Protein AF-A0A0M4ENM9-F1 (afdb_monomer_lite)

Radius of gyration: 14.98 Å; chains: 1; bounding box: 36×32×43 Å

pLDDT: mean 89.93, std 9.06, range [41.0, 96.81]

InterPro domains:
  IPR031992 Domain of unknown function DUF4788 [PF16032] (6-134)

Secondary structure (DSSP, 8-state):
-EEEEEEEEEEETT-TT--GGGEEEEEEETTEEEEEEGGGBS-SS--SS-EEE----HHHHHHHHHHH-EEEEEEETTEEEEEEEE---HHHHTT-STTPPPEEEEEEEEEE-TTS-EEEEEEEEEEEEPPPP-

Foldseek 3Di:
DKKFKAWLAKWFPPCPDAPQQQKWKWKQQPNDTAIYGSVRHNDDDTDPDRTDDDDDALVSSLVCCQVFNIKMWMGGNNHTPFIDGDRDDCVQSVQSHPPGDKDWDKDKDFGAHPVRHGGIMIIMIMIDDDDDDD

Structure (mmCIF, N/CA/C/O backbone):
data_AF-A0A0M4ENM9-F1
#
_entry.id   AF-A0A0M4ENM9-F1
#
loop_
_atom_site.group_PDB
_atom_site.id
_atom_site.type_symbol
_atom_site.label_atom_id
_atom_site.label_alt_id
_atom_site.label_comp_id
_atom_site.label_asym_id
_atom_site.label_entity_id
_atom_site.label_seq_id
_atom_site.pdbx_PDB_ins_code
_atom_site.Cartn_x
_atom_site.Cartn_y
_atom_site.Cartn_z
_atom_site.occupancy
_atom_site.B_iso_or_equiv
_atom_site.auth_seq_id
_atom_site.auth_comp_id
_atom_site.auth_asym_id
_atom_site.auth_atom_id
_atom_site.pdbx_PDB_model_num
ATOM 1 N N . PHE A 1 1 ? 4.941 -5.167 -14.466 1.00 92.94 1 PHE A N 1
ATOM 2 C CA . PHE A 1 1 ? 5.131 -5.228 -13.003 1.00 92.94 1 PHE A CA 1
ATOM 3 C C . PHE A 1 1 ? 4.007 -6.028 -12.372 1.00 92.94 1 PHE A C 1
ATOM 5 O O . PHE A 1 1 ? 2.888 -5.956 -12.864 1.00 92.94 1 PHE A O 1
ATOM 12 N N . LEU A 1 2 ? 4.317 -6.746 -11.293 1.00 93.69 2 LEU A N 1
ATOM 13 C CA . LEU A 1 2 ? 3.354 -7.314 -10.353 1.00 93.69 2 LEU A CA 1
ATOM 14 C C . LEU A 1 2 ? 3.514 -6.586 -9.017 1.00 93.69 2 LEU A C 1
ATOM 16 O O . LEU A 1 2 ? 4.633 -6.504 -8.502 1.00 93.69 2 LEU A O 1
ATOM 20 N N . PHE A 1 3 ? 2.412 -6.070 -8.479 1.00 94.31 3 PHE A N 1
ATOM 21 C CA . PHE A 1 3 ? 2.347 -5.492 -7.138 1.00 94.31 3 PHE A CA 1
ATOM 22 C C . PHE A 1 3 ? 1.396 -6.309 -6.266 1.00 94.31 3 PHE A C 1
ATOM 24 O O . PHE A 1 3 ? 0.237 -6.512 -6.625 1.00 94.31 3 PHE A O 1
ATOM 31 N N . GLU A 1 4 ? 1.894 -6.762 -5.122 1.00 93.56 4 GLU A N 1
ATOM 32 C CA . GLU A 1 4 ? 1.140 -7.480 -4.097 1.00 93.56 4 GLU A CA 1
ATOM 33 C C . GLU A 1 4 ? 1.243 -6.707 -2.779 1.00 93.56 4 GLU A C 1
ATOM 35 O O . GLU A 1 4 ? 2.277 -6.106 -2.477 1.00 93.56 4 GLU A O 1
ATOM 40 N N . ALA A 1 5 ? 0.174 -6.722 -1.987 1.00 93.62 5 ALA A N 1
ATOM 41 C CA . ALA A 1 5 ? 0.156 -6.077 -0.684 1.00 93.62 5 ALA A CA 1
ATOM 42 C C . ALA A 1 5 ? -0.767 -6.817 0.283 1.00 93.62 5 ALA A C 1
ATOM 44 O O . ALA A 1 5 ? -1.811 -7.343 -0.106 1.00 93.62 5 ALA A O 1
ATOM 45 N N . VAL A 1 6 ? -0.382 -6.821 1.554 1.00 94.62 6 VAL A N 1
ATOM 46 C CA . VAL A 1 6 ? -1.206 -7.293 2.668 1.00 94.62 6 VAL A CA 1
ATOM 47 C C . VAL A 1 6 ? -1.119 -6.312 3.823 1.00 94.62 6 VAL A C 1
ATOM 49 O O . VAL A 1 6 ? -0.131 -5.593 3.965 1.00 94.62 6 VAL A O 1
ATOM 52 N N . VAL A 1 7 ? -2.148 -6.306 4.663 1.00 94.31 7 VAL A N 1
ATOM 53 C CA . VAL A 1 7 ? -2.132 -5.562 5.920 1.00 94.31 7 VAL A CA 1
ATOM 54 C C . VAL A 1 7 ? -1.661 -6.519 7.004 1.00 94.31 7 VAL A C 1
ATOM 56 O O . VAL A 1 7 ? -2.352 -7.486 7.326 1.00 94.31 7 VAL A O 1
ATOM 59 N N . THR A 1 8 ? -0.478 -6.267 7.553 1.00 94.50 8 THR A N 1
ATOM 60 C CA . THR A 1 8 ? 0.119 -7.093 8.613 1.00 94.50 8 THR A CA 1
ATOM 61 C C . THR A 1 8 ? -0.440 -6.746 9.978 1.00 94.50 8 THR A C 1
ATOM 63 O O . THR A 1 8 ? -0.587 -7.622 10.831 1.00 94.50 8 THR A O 1
ATOM 66 N N . ARG A 1 9 ? -0.830 -5.483 10.169 1.00 92.56 9 ARG A N 1
ATOM 67 C CA . ARG A 1 9 ? -1.469 -5.015 11.393 1.00 92.56 9 ARG A CA 1
ATOM 68 C C . ARG A 1 9 ? -2.414 -3.861 11.102 1.00 92.56 9 ARG A C 1
ATOM 70 O O . ARG A 1 9 ? -2.032 -2.882 10.471 1.00 92.56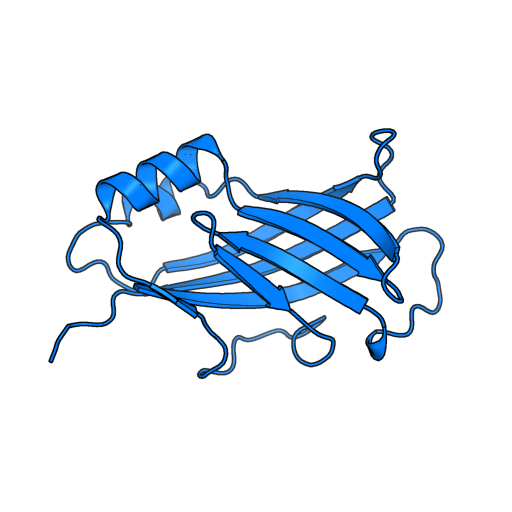 9 ARG A O 1
ATOM 77 N N . PHE A 1 10 ? -3.631 -3.955 11.612 1.00 91.12 10 PHE A N 1
ATOM 78 C CA . PHE A 1 10 ? -4.586 -2.858 11.645 1.00 91.12 10 PHE A CA 1
ATOM 79 C C . PHE A 1 10 ? -5.080 -2.639 13.071 1.00 91.12 10 PHE A C 1
ATOM 81 O O . PHE A 1 10 ? -5.529 -3.579 13.729 1.00 91.12 10 PHE A O 1
ATOM 88 N N . GLU A 1 11 ? -5.029 -1.392 13.530 1.00 89.12 11 GLU A N 1
ATOM 89 C CA . GLU A 1 11 ? -5.551 -0.985 14.832 1.00 89.12 11 GLU A CA 1
ATOM 90 C C . GLU A 1 11 ? -6.442 0.240 14.670 1.00 89.12 11 GLU A C 1
ATOM 92 O O . GLU A 1 11 ? -6.025 1.250 14.111 1.00 89.12 11 GLU A O 1
ATOM 97 N N . ALA A 1 12 ? -7.659 0.186 15.205 1.00 84.81 12 ALA A N 1
ATOM 98 C CA . ALA A 1 12 ? -8.554 1.334 15.274 1.00 84.81 12 ALA A CA 1
ATOM 99 C C . ALA A 1 12 ? -8.717 1.787 16.728 1.00 84.81 12 ALA A C 1
ATOM 101 O O . ALA A 1 12 ? -8.826 0.974 17.646 1.00 84.81 12 ALA A O 1
ATOM 102 N N . LYS A 1 13 ? -8.764 3.100 16.955 1.00 73.81 13 LYS A N 1
ATOM 103 C CA . LYS A 1 13 ? -9.077 3.662 18.271 1.00 73.81 13 LYS A CA 1
ATOM 104 C C . LYS A 1 13 ? -10.569 3.517 18.549 1.00 73.81 13 LYS A C 1
ATOM 106 O O . LYS A 1 13 ? -11.390 3.842 17.699 1.00 73.81 13 LYS A O 1
ATOM 111 N N . ASN A 1 14 ? -10.905 3.140 19.782 1.00 64.19 14 ASN A N 1
ATOM 112 C CA . ASN A 1 14 ? -12.277 3.041 20.297 1.00 64.19 14 ASN A CA 1
ATOM 113 C C . ASN A 1 14 ? -13.157 1.981 19.625 1.00 64.19 14 ASN A C 1
ATOM 115 O O . ASN A 1 14 ? -14.381 2.087 19.695 1.00 64.19 14 ASN A O 1
ATOM 119 N N . VAL A 1 15 ? -12.563 0.968 18.994 1.00 61.25 15 VAL A N 1
ATOM 120 C CA . VAL A 1 15 ? -13.338 -0.146 18.455 1.00 61.25 15 VAL A CA 1
ATOM 121 C C . VAL A 1 15 ? -12.755 -1.455 18.959 1.00 61.25 15 VAL A C 1
ATOM 123 O O . VAL A 1 15 ? -11.911 -2.075 18.322 1.00 61.25 15 VAL A O 1
ATOM 126 N N . GLU A 1 16 ? -13.179 -1.836 20.163 1.00 59.44 16 GLU A N 1
ATOM 127 C CA . GLU A 1 16 ? -12.727 -3.063 20.830 1.00 59.44 16 GLU A CA 1
ATOM 128 C C . GLU A 1 16 ? -13.200 -4.336 20.097 1.00 59.44 16 GLU A C 1
ATOM 130 O O . GLU A 1 16 ? -12.628 -5.401 20.305 1.00 59.44 16 GLU A O 1
ATOM 135 N N . GLU A 1 17 ? -14.172 -4.228 19.177 1.00 64.81 17 GLU A N 1
ATOM 136 C CA . GLU A 1 17 ? -14.722 -5.351 18.401 1.00 64.81 17 GLU A CA 1
ATOM 137 C C . GLU A 1 17 ? -15.094 -4.937 16.959 1.00 64.81 17 GLU A C 1
ATOM 139 O O . GLU A 1 17 ? -16.266 -4.930 16.579 1.00 64.81 17 GLU A O 1
ATOM 144 N N . LEU A 1 18 ? -14.115 -4.566 16.122 1.00 76.25 18 LEU A N 1
ATOM 145 C CA . LEU A 1 18 ? -14.373 -4.490 14.674 1.00 76.25 18 LEU A CA 1
ATOM 146 C C . LEU A 1 18 ? -14.547 -5.898 14.112 1.00 76.25 18 LEU A C 1
ATOM 148 O O . LEU A 1 18 ? -13.650 -6.736 14.219 1.00 76.25 18 LEU A O 1
ATOM 152 N N . ASP A 1 19 ? -15.662 -6.130 13.425 1.00 85.38 19 ASP A N 1
ATOM 153 C CA . ASP A 1 19 ? -15.784 -7.301 12.568 1.00 85.38 19 ASP A CA 1
ATOM 154 C C . ASP A 1 19 ? -14.885 -7.113 11.340 1.00 85.38 19 ASP A C 1
ATOM 156 O O . ASP A 1 19 ? -15.231 -6.396 10.401 1.00 85.38 19 ASP A O 1
ATOM 160 N N . LEU A 1 20 ? -13.722 -7.772 11.328 1.00 82.25 20 LEU A N 1
ATOM 161 C CA . LEU A 1 20 ? -12.752 -7.675 10.231 1.00 82.25 20 LEU A CA 1
ATOM 162 C C . LEU A 1 20 ? -13.351 -8.036 8.863 1.00 82.25 20 LEU A C 1
ATOM 164 O O . LEU A 1 20 ? -12.827 -7.597 7.846 1.00 82.25 20 LEU A O 1
ATOM 168 N N . ARG A 1 21 ? -14.459 -8.791 8.814 1.00 86.38 21 ARG A N 1
ATOM 169 C CA . ARG A 1 21 ? -15.172 -9.122 7.565 1.00 86.38 21 ARG A CA 1
ATOM 170 C C . ARG A 1 21 ? -15.809 -7.907 6.898 1.00 86.38 21 ARG A C 1
ATOM 172 O O . ARG A 1 21 ? -16.078 -7.952 5.704 1.00 86.38 21 ARG A O 1
ATOM 179 N N . LEU A 1 22 ? -16.068 -6.8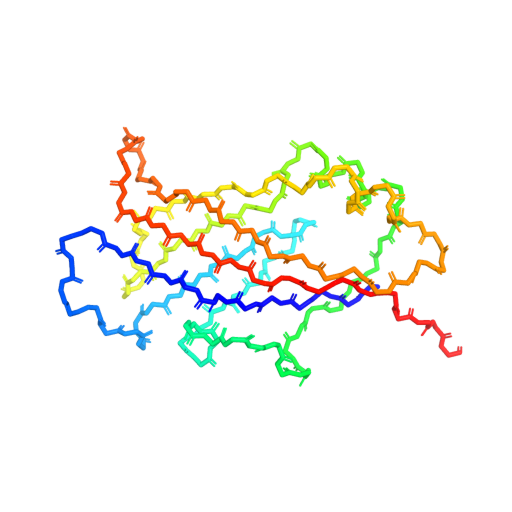57 7.671 1.00 89.56 22 LEU A N 1
ATOM 180 C CA . LEU A 1 22 ? -16.626 -5.592 7.203 1.00 89.56 22 LEU A CA 1
ATOM 181 C C . LEU A 1 22 ? -15.536 -4.558 6.902 1.00 89.56 22 LEU A C 1
ATOM 183 O O . LEU A 1 22 ? -15.863 -3.468 6.440 1.00 89.56 22 LEU A O 1
ATOM 187 N N . LEU A 1 23 ? -14.271 -4.880 7.186 1.00 90.25 23 LEU A N 1
ATOM 188 C CA . LEU A 1 23 ? -13.135 -4.004 6.955 1.00 90.25 23 LEU A CA 1
ATOM 189 C C . LEU A 1 23 ? -12.568 -4.222 5.549 1.00 90.25 23 LEU A C 1
ATOM 191 O O . LEU A 1 23 ? -12.296 -5.350 5.127 1.00 90.25 23 LEU A O 1
ATOM 195 N N . GLU A 1 24 ? -12.337 -3.117 4.856 1.00 93.25 24 GLU A N 1
ATOM 196 C CA . GLU A 1 24 ? -11.693 -3.078 3.552 1.00 93.25 24 GLU A CA 1
ATOM 197 C C . GLU A 1 24 ? -10.656 -1.956 3.534 1.00 93.25 24 GLU A C 1
ATOM 199 O O . GLU A 1 24 ? -10.919 -0.834 3.968 1.00 93.25 24 GLU A O 1
ATOM 204 N N . VAL A 1 25 ? -9.466 -2.251 3.018 1.00 93.88 25 VAL A N 1
ATOM 205 C CA . VAL A 1 25 ? -8.418 -1.257 2.795 1.00 93.88 25 VAL A CA 1
ATOM 206 C C . VAL A 1 25 ? -8.192 -1.136 1.301 1.00 93.88 25 VAL A C 1
ATOM 208 O O . VAL A 1 25 ? -7.767 -2.084 0.651 1.00 93.88 25 VAL A O 1
ATOM 211 N N . THR A 1 26 ? -8.455 0.041 0.748 1.00 95.12 26 THR A N 1
ATOM 212 C CA . THR A 1 26 ? -8.137 0.349 -0.644 1.00 95.12 26 THR A CA 1
ATOM 213 C C . THR A 1 26 ? -6.799 1.064 -0.710 1.00 95.12 26 THR A C 1
ATOM 215 O O . THR A 1 26 ? -6.662 2.163 -0.178 1.00 95.12 26 THR A O 1
ATOM 218 N N . LEU A 1 27 ? -5.825 0.467 -1.391 1.00 94.69 27 LEU A N 1
ATOM 219 C CA . LEU A 1 27 ? -4.572 1.121 -1.753 1.00 94.69 27 LEU A CA 1
ATOM 220 C C . LEU A 1 27 ? -4.715 1.785 -3.123 1.00 94.69 27 LEU A C 1
ATOM 222 O O . LEU A 1 27 ? -5.292 1.202 -4.039 1.00 94.69 27 LEU A O 1
ATOM 226 N N . LEU A 1 28 ? -4.133 2.967 -3.295 1.00 94.25 28 LEU A N 1
ATOM 227 C CA . LEU A 1 28 ? -3.905 3.577 -4.598 1.00 94.25 28 LEU A CA 1
ATOM 228 C C . LEU A 1 28 ? -2.406 3.536 -4.890 1.00 94.25 28 LEU A C 1
ATOM 230 O O . LEU A 1 28 ? -1.625 4.321 -4.352 1.00 94.25 28 LEU A O 1
ATOM 234 N N . PHE A 1 29 ? -2.011 2.603 -5.752 1.00 91.88 29 PHE A N 1
ATOM 235 C CA . PHE A 1 29 ? -0.629 2.394 -6.163 1.00 91.88 29 PHE A CA 1
ATOM 236 C C . PHE A 1 29 ? -0.509 2.677 -7.657 1.00 91.88 29 PHE A C 1
ATOM 238 O O . PHE A 1 29 ? -1.149 2.016 -8.471 1.00 91.88 29 PHE A O 1
ATOM 245 N N . ASN A 1 30 ? 0.286 3.676 -8.049 1.00 90.69 30 ASN A N 1
ATOM 246 C CA . ASN A 1 30 ? 0.412 4.084 -9.454 1.00 90.69 30 ASN A CA 1
ATOM 247 C C . ASN A 1 30 ? -0.947 4.420 -10.129 1.00 90.69 30 ASN A C 1
ATOM 249 O O . ASN A 1 30 ? -1.155 4.146 -11.307 1.00 90.69 30 ASN A O 1
ATOM 253 N N . ASN A 1 31 ? -1.874 5.071 -9.417 1.00 87.50 31 ASN A N 1
ATOM 254 C CA . ASN A 1 31 ? -3.271 5.304 -9.848 1.00 87.50 31 ASN A CA 1
ATOM 255 C C . ASN A 1 31 ? -4.086 4.026 -10.106 1.00 87.50 31 ASN A C 1
ATOM 257 O O . ASN A 1 31 ? -5.154 4.095 -10.712 1.00 87.50 31 ASN A O 1
ATOM 261 N N . ILE A 1 32 ? -3.604 2.871 -9.657 1.00 91.12 32 ILE A N 1
ATOM 262 C CA . ILE A 1 32 ? -4.340 1.616 -9.708 1.00 91.12 32 ILE A CA 1
ATOM 263 C C . ILE A 1 32 ? -4.854 1.336 -8.305 1.00 91.12 32 ILE A C 1
ATOM 265 O O . ILE A 1 32 ? -4.099 1.356 -7.332 1.00 91.12 32 ILE A O 1
ATOM 269 N N . SER A 1 33 ? -6.161 1.118 -8.212 1.00 91.62 33 SER A N 1
ATOM 270 C CA . SER A 1 33 ? -6.818 0.772 -6.962 1.00 91.62 33 SER A CA 1
ATOM 271 C C . SER A 1 33 ? -6.644 -0.721 -6.681 1.00 91.62 33 SER A C 1
ATOM 273 O O . SER A 1 33 ? -6.921 -1.555 -7.544 1.00 91.62 33 SER A O 1
ATOM 275 N N . VAL A 1 34 ? -6.176 -1.050 -5.479 1.00 91.50 34 VAL A N 1
ATOM 276 C CA . VAL A 1 34 ? -6.011 -2.418 -4.982 1.00 91.50 34 VAL A CA 1
ATOM 277 C C . VAL A 1 34 ? -6.812 -2.550 -3.698 1.00 91.50 34 VAL A C 1
ATOM 279 O O . VAL A 1 34 ? -6.474 -1.930 -2.693 1.00 91.50 34 VAL A O 1
ATOM 282 N N . SER A 1 35 ? -7.874 -3.350 -3.731 1.00 91.62 35 SER A N 1
ATOM 283 C CA . SER A 1 35 ? -8.684 -3.635 -2.546 1.00 91.62 35 SER A CA 1
ATOM 284 C C . SER A 1 35 ? -8.101 -4.814 -1.765 1.00 91.62 35 SER A C 1
ATOM 286 O O . SER A 1 35 ? -7.841 -5.885 -2.319 1.00 91.62 35 SER A O 1
ATOM 288 N N . ILE A 1 36 ? -7.899 -4.606 -0.467 1.00 91.00 36 ILE A N 1
ATOM 289 C CA . ILE A 1 36 ? -7.473 -5.601 0.511 1.00 91.00 36 ILE A CA 1
ATOM 290 C C . ILE A 1 36 ? -8.659 -5.865 1.435 1.00 91.00 36 ILE A C 1
ATOM 292 O O . ILE A 1 36 ? -9.078 -5.002 2.206 1.00 91.00 36 ILE A O 1
ATOM 296 N N . THR A 1 37 ? -9.192 -7.079 1.359 1.00 88.69 37 THR A N 1
ATOM 297 C CA . THR A 1 37 ? -10.329 -7.536 2.166 1.00 88.69 37 THR A CA 1
ATOM 298 C C . THR A 1 37 ? -9.864 -8.415 3.327 1.00 88.69 37 THR A C 1
ATOM 300 O O . THR A 1 37 ? -8.698 -8.805 3.401 1.00 88.69 37 THR A O 1
ATOM 303 N N . ALA A 1 38 ? -10.784 -8.761 4.230 1.00 84.69 38 ALA A N 1
ATOM 304 C CA . ALA A 1 38 ? -10.539 -9.470 5.491 1.00 84.69 38 ALA A CA 1
ATOM 305 C C . ALA A 1 38 ? -9.529 -10.634 5.444 1.00 84.69 38 ALA A C 1
ATOM 307 O O . ALA A 1 38 ? -8.739 -10.794 6.368 1.00 84.69 38 ALA A O 1
ATOM 308 N N . GLY A 1 39 ? -9.509 -11.435 4.371 1.00 83.19 39 GLY A N 1
ATOM 309 C CA . GLY A 1 39 ? -8.574 -12.563 4.228 1.00 83.19 39 GLY A CA 1
ATOM 310 C C . GLY A 1 39 ? -7.096 -12.166 4.096 1.00 83.19 39 GLY A C 1
ATOM 311 O O . GLY A 1 39 ? -6.227 -13.036 4.067 1.00 83.19 39 GLY A O 1
ATOM 312 N N . ARG A 1 40 ? -6.810 -10.867 3.979 1.00 82.75 40 ARG A N 1
ATOM 313 C CA . ARG A 1 40 ? -5.482 -10.268 3.794 1.00 82.75 40 ARG A CA 1
ATOM 314 C C . ARG A 1 40 ? -5.183 -9.172 4.820 1.00 82.75 40 ARG A C 1
ATOM 316 O O . ARG A 1 40 ? -4.247 -8.397 4.628 1.00 82.75 40 ARG A O 1
ATOM 323 N N . ILE A 1 41 ? -5.977 -9.116 5.888 1.00 85.94 41 ILE A N 1
ATOM 324 C CA . ILE A 1 41 ? -5.803 -8.189 7.003 1.00 85.94 41 ILE A CA 1
ATOM 325 C C . ILE A 1 41 ? -5.363 -8.964 8.241 1.00 85.94 41 ILE A C 1
ATOM 327 O O . ILE A 1 41 ? -5.905 -10.026 8.537 1.00 85.94 41 ILE A O 1
ATOM 331 N N . ASN A 1 42 ? -4.385 -8.413 8.961 1.00 86.75 42 ASN A N 1
ATOM 332 C CA . ASN A 1 42 ? -3.698 -9.041 10.088 1.00 86.75 42 ASN A CA 1
ATOM 333 C C . ASN A 1 42 ? -3.045 -10.382 9.708 1.00 86.75 42 ASN A C 1
ATOM 335 O O . ASN A 1 42 ? -3.120 -11.362 10.450 1.00 86.75 42 ASN A O 1
ATOM 339 N N . VAL A 1 43 ? -2.420 -10.423 8.527 1.00 87.44 43 VAL A N 1
ATOM 340 C CA . VAL A 1 43 ? -1.671 -11.585 8.023 1.00 87.44 43 VAL A CA 1
ATOM 341 C C . VAL A 1 43 ? -0.190 -11.249 7.904 1.00 87.44 43 VAL A C 1
ATOM 343 O O . VAL A 1 43 ? 0.165 -10.157 7.486 1.00 87.44 43 VAL A O 1
ATOM 346 N N . ASN A 1 44 ? 0.691 -12.195 8.219 1.00 86.25 44 ASN A N 1
ATOM 347 C CA . ASN A 1 44 ? 2.131 -11.914 8.306 1.00 86.25 44 ASN A CA 1
ATOM 348 C C . ASN A 1 44 ? 2.894 -12.119 6.988 1.00 86.25 44 ASN A C 1
ATOM 350 O O . ASN A 1 44 ? 4.094 -11.865 6.931 1.00 86.25 44 ASN A O 1
ATOM 354 N N . GLU A 1 45 ? 2.229 -12.613 5.944 1.00 84.56 45 GLU A N 1
ATOM 355 C CA . GLU A 1 45 ? 2.876 -12.979 4.686 1.00 84.56 45 GLU A CA 1
ATOM 356 C C . GLU A 1 45 ? 1.973 -12.744 3.473 1.00 84.56 45 GLU A C 1
ATOM 358 O O . GLU A 1 45 ? 0.744 -12.871 3.529 1.00 84.56 45 GLU A O 1
ATOM 363 N N . ILE A 1 46 ? 2.611 -12.423 2.350 1.00 82.25 46 ILE A N 1
ATOM 364 C CA . ILE A 1 46 ? 1.962 -12.367 1.044 1.00 82.25 46 ILE A CA 1
ATOM 365 C C . ILE A 1 46 ? 1.899 -13.795 0.502 1.00 82.25 46 ILE A C 1
ATOM 367 O O . ILE A 1 46 ? 2.922 -14.387 0.164 1.00 82.25 46 ILE A O 1
ATOM 371 N N . VAL A 1 47 ? 0.690 -14.347 0.384 1.00 77.75 47 VAL A N 1
ATOM 372 C CA . VAL A 1 47 ? 0.482 -15.597 -0.360 1.00 77.75 47 VAL A CA 1
ATOM 373 C C . VAL A 1 47 ? 0.265 -15.233 -1.820 1.00 77.75 47 VAL A C 1
ATOM 375 O O . VAL A 1 47 ? -0.704 -14.537 -2.137 1.00 77.75 47 VAL A O 1
ATOM 378 N N . SER A 1 48 ? 1.157 -15.718 -2.682 1.00 72.06 48 SER A N 1
ATOM 379 C CA . SER A 1 48 ? 1.176 -15.401 -4.109 1.00 72.06 48 SER A CA 1
ATOM 380 C C . SER A 1 48 ? -0.174 -15.625 -4.794 1.00 72.06 48 SER A C 1
ATOM 382 O O . SER A 1 48 ? -0.909 -16.560 -4.469 1.00 72.06 48 SER A O 1
ATOM 384 N N . GLY A 1 49 ? -0.468 -14.782 -5.784 1.00 70.00 49 GLY A N 1
ATOM 385 C CA . GLY A 1 49 ? -1.670 -14.895 -6.622 1.00 70.00 49 GLY A CA 1
ATOM 386 C C . GLY A 1 49 ? -2.754 -13.863 -6.312 1.00 70.00 49 GLY A C 1
ATOM 387 O O . GLY A 1 49 ? -3.832 -13.921 -6.895 1.00 70.00 49 GLY A O 1
ATOM 388 N N . PHE A 1 50 ? -2.463 -12.911 -5.425 1.00 72.38 50 PHE A N 1
ATOM 389 C CA . PHE A 1 50 ? -3.342 -11.794 -5.085 1.00 72.38 50 PHE A CA 1
ATOM 390 C C . PHE A 1 50 ? -2.557 -10.494 -5.240 1.00 72.38 50 PHE A C 1
ATOM 392 O O . PHE A 1 50 ? -2.127 -9.873 -4.271 1.00 72.38 50 PHE A O 1
ATOM 399 N N . GLY A 1 51 ? -2.343 -10.126 -6.499 1.00 82.56 51 GLY A N 1
ATOM 400 C CA . GLY A 1 51 ? -1.656 -8.910 -6.899 1.00 82.56 51 GLY A CA 1
ATOM 401 C C . GLY A 1 51 ? -2.244 -8.345 -8.175 1.00 82.56 51 GLY A C 1
ATOM 402 O O . GLY A 1 51 ? -3.036 -8.996 -8.857 1.00 82.56 51 GLY A O 1
ATOM 403 N N . ILE A 1 52 ? -1.843 -7.122 -8.489 1.00 90.88 52 ILE A N 1
ATOM 404 C CA . ILE A 1 52 ? -2.213 -6.455 -9.729 1.00 90.88 52 ILE A CA 1
ATOM 405 C C . ILE A 1 52 ? -1.050 -6.482 -10.710 1.00 90.88 52 ILE A C 1
ATOM 407 O O . ILE A 1 52 ? 0.093 -6.157 -10.373 1.00 90.88 52 ILE A O 1
ATOM 411 N N . ASP A 1 53 ? -1.372 -6.841 -11.945 1.00 92.00 53 ASP A N 1
ATOM 412 C CA . ASP A 1 53 ? -0.468 -6.709 -13.071 1.00 92.00 53 ASP A CA 1
ATOM 413 C C . ASP A 1 53 ? -0.688 -5.374 -13.760 1.00 92.00 53 ASP A C 1
ATOM 415 O O . ASP A 1 53 ? -1.818 -4.963 -14.026 1.00 92.00 53 ASP A O 1
ATOM 419 N N . PHE A 1 54 ? 0.409 -4.696 -14.065 1.00 92.44 54 PHE A N 1
ATOM 420 C CA . PHE A 1 54 ? 0.364 -3.438 -14.788 1.00 92.44 54 PHE A CA 1
ATOM 421 C C . PHE A 1 54 ? 1.643 -3.203 -15.577 1.00 92.44 54 PHE A C 1
ATOM 423 O O . PHE A 1 54 ? 2.733 -3.663 -15.218 1.00 92.44 54 PHE A O 1
ATOM 430 N N . VAL A 1 55 ? 1.496 -2.450 -16.661 1.00 92.12 55 VAL A N 1
ATOM 431 C CA . VAL A 1 55 ? 2.592 -2.035 -17.532 1.00 92.12 55 VAL A CA 1
ATOM 432 C C . VAL A 1 55 ? 2.799 -0.543 -17.338 1.00 92.12 55 VAL A C 1
ATOM 434 O O . VAL A 1 55 ? 1.870 0.251 -17.474 1.00 92.12 55 VAL A O 1
ATOM 437 N N . VAL A 1 56 ? 4.017 -0.170 -16.974 1.00 93.88 56 VAL A N 1
ATOM 438 C CA . VAL A 1 56 ? 4.444 1.216 -16.805 1.00 93.88 56 VAL A CA 1
ATOM 439 C C . VAL A 1 56 ? 5.953 1.262 -16.991 1.00 93.88 56 VAL A C 1
ATOM 441 O O . VAL A 1 56 ? 6.641 0.283 -16.709 1.00 93.88 56 VAL A O 1
ATOM 444 N N . ASP A 1 57 ? 6.461 2.393 -17.456 1.00 93.94 57 ASP A N 1
ATOM 445 C CA . ASP A 1 57 ? 7.893 2.665 -17.474 1.00 93.94 57 ASP A CA 1
ATOM 446 C C . ASP A 1 57 ? 8.445 2.770 -16.026 1.00 93.94 57 ASP A C 1
ATOM 448 O O . ASP A 1 57 ? 7.818 3.435 -15.189 1.00 93.94 57 ASP A O 1
ATOM 452 N N . PRO A 1 58 ? 9.588 2.131 -15.690 1.00 94.38 58 PRO A N 1
ATOM 453 C CA . PRO A 1 58 ? 10.140 2.157 -14.333 1.00 94.38 58 PRO A CA 1
ATOM 454 C C . PRO A 1 58 ? 10.440 3.567 -13.817 1.00 94.38 58 PRO A C 1
ATOM 456 O O . PRO A 1 58 ? 10.193 3.845 -12.643 1.00 94.38 58 PRO A O 1
ATOM 459 N N . ILE A 1 59 ? 10.922 4.470 -14.680 1.00 95.00 59 ILE A N 1
ATOM 460 C CA . ILE A 1 59 ? 11.229 5.858 -14.300 1.00 95.00 59 ILE A CA 1
ATOM 461 C C . ILE A 1 59 ? 9.938 6.573 -13.890 1.00 95.00 59 ILE A C 1
ATOM 463 O O . ILE A 1 59 ? 9.874 7.193 -12.829 1.00 95.00 59 ILE A O 1
ATOM 467 N N . SER A 1 60 ? 8.881 6.416 -14.684 1.00 95.12 60 SER A N 1
ATOM 468 C CA . SER A 1 60 ? 7.557 6.977 -14.413 1.00 95.12 60 SER A CA 1
ATOM 469 C C . SER A 1 60 ? 6.956 6.428 -13.115 1.00 95.12 60 SER A C 1
ATOM 471 O O . SER A 1 60 ? 6.417 7.191 -12.312 1.00 95.12 60 SER A O 1
ATOM 473 N N . LEU A 1 61 ? 7.075 5.116 -12.876 1.00 95.50 61 LEU A N 1
ATOM 474 C CA . LEU A 1 61 ? 6.620 4.483 -11.635 1.00 95.50 61 LEU A CA 1
ATOM 475 C C . LEU A 1 61 ? 7.367 5.036 -10.421 1.00 95.50 61 LEU A C 1
ATOM 477 O O . LEU A 1 61 ? 6.745 5.413 -9.427 1.00 95.50 61 LEU A O 1
ATOM 481 N N . ARG A 1 62 ? 8.695 5.104 -10.518 1.00 95.69 62 ARG A N 1
ATOM 482 C CA . ARG A 1 62 ? 9.565 5.636 -9.475 1.00 95.69 62 ARG A CA 1
ATOM 483 C C . ARG A 1 62 ? 9.188 7.068 -9.114 1.00 95.69 62 ARG A C 1
ATOM 485 O O . ARG A 1 62 ? 8.908 7.330 -7.948 1.00 95.69 62 ARG A O 1
ATOM 492 N N . SER A 1 63 ? 9.161 7.974 -10.093 1.00 95.44 63 SER A N 1
ATOM 493 C CA . SER A 1 63 ? 8.865 9.391 -9.850 1.00 95.44 63 SER A CA 1
ATOM 494 C C . SER A 1 63 ? 7.510 9.575 -9.177 1.00 95.44 63 SER A C 1
ATOM 496 O O . SER A 1 63 ? 7.375 10.368 -8.251 1.00 95.44 63 SER A O 1
ATOM 498 N N . LYS A 1 64 ? 6.516 8.785 -9.582 1.00 94.94 64 LYS A N 1
ATOM 499 C CA . LYS A 1 64 ? 5.178 8.853 -9.004 1.00 94.94 64 LYS A CA 1
ATOM 500 C C . LYS A 1 64 ? 5.123 8.368 -7.559 1.00 94.94 64 LYS A C 1
ATOM 502 O O . LYS A 1 64 ? 4.451 8.987 -6.743 1.00 94.94 64 LYS A O 1
ATOM 507 N N . LEU A 1 65 ? 5.831 7.290 -7.226 1.00 94.88 65 LEU A N 1
ATOM 508 C CA . LEU A 1 65 ? 5.910 6.803 -5.846 1.00 94.88 65 LEU A CA 1
ATOM 509 C C . LEU A 1 65 ? 6.704 7.755 -4.944 1.00 94.88 65 LEU A C 1
ATOM 511 O O . LEU A 1 65 ? 6.366 7.894 -3.772 1.00 94.88 65 LEU A O 1
ATOM 515 N N . GLU A 1 66 ? 7.720 8.430 -5.483 1.00 95.44 66 GLU A N 1
ATOM 516 C CA . GLU A 1 66 ? 8.464 9.474 -4.769 1.00 95.44 66 GLU A CA 1
ATOM 517 C C . GLU A 1 66 ? 7.609 10.727 -4.505 1.00 95.44 66 GLU A C 1
ATOM 519 O O . GLU A 1 66 ? 7.787 11.373 -3.475 1.00 95.44 66 GLU A O 1
ATOM 524 N N . GLU A 1 67 ? 6.680 11.063 -5.405 1.00 94.88 67 GLU A N 1
ATOM 525 C CA . GLU A 1 67 ? 5.797 12.230 -5.277 1.00 94.88 67 GLU A CA 1
ATOM 526 C C . GLU A 1 67 ? 4.556 11.955 -4.414 1.00 94.88 67 GLU A C 1
ATOM 528 O O . GLU A 1 67 ? 4.193 12.772 -3.569 1.00 94.88 67 GLU A O 1
ATOM 533 N N . GLN A 1 68 ? 3.887 10.823 -4.638 1.00 94.25 68 GLN A N 1
ATOM 534 C CA . GLN A 1 68 ? 2.539 10.561 -4.117 1.00 94.25 68 GLN A CA 1
ATOM 535 C C . GLN A 1 68 ? 2.501 9.499 -3.016 1.00 94.25 68 GLN A C 1
ATOM 537 O O . GLN A 1 68 ? 1.506 9.414 -2.293 1.00 94.25 68 GLN A O 1
ATOM 542 N N . GLY A 1 69 ? 3.549 8.679 -2.908 1.00 94.69 69 GLY A N 1
ATOM 543 C CA . GLY A 1 69 ? 3.557 7.504 -2.046 1.00 94.69 69 GLY A CA 1
ATOM 544 C C . GLY A 1 69 ? 2.491 6.472 -2.425 1.00 94.69 69 GLY A C 1
ATOM 545 O O . GLY A 1 69 ? 1.990 6.423 -3.551 1.00 94.69 69 GLY A O 1
ATOM 546 N N . ILE A 1 70 ? 2.158 5.625 -1.456 1.00 95.81 70 ILE A N 1
ATOM 547 C CA . ILE A 1 70 ? 1.047 4.677 -1.510 1.00 95.81 70 ILE A CA 1
ATOM 548 C C . ILE A 1 70 ? -0.068 5.256 -0.654 1.00 95.81 70 ILE A C 1
ATOM 550 O O . ILE A 1 70 ? 0.054 5.322 0.571 1.00 95.81 70 ILE A O 1
ATOM 554 N N . GLN A 1 71 ? -1.141 5.698 -1.301 1.00 96.00 71 GLN A N 1
ATOM 555 C CA . GLN A 1 71 ? -2.297 6.245 -0.599 1.00 96.00 71 GLN A CA 1
ATOM 556 C C . GLN A 1 71 ? -3.222 5.112 -0.188 1.00 96.00 71 GLN A C 1
ATOM 558 O O . GLN A 1 71 ? -3.325 4.099 -0.880 1.00 96.00 71 GLN A O 1
ATOM 563 N N . MET A 1 72 ? -3.897 5.281 0.938 1.00 95.38 72 MET A N 1
ATOM 564 C CA . MET A 1 72 ? -4.735 4.252 1.529 1.00 95.38 72 MET A CA 1
ATOM 565 C C . MET A 1 72 ? -6.022 4.864 2.037 1.00 95.38 72 MET A C 1
ATOM 567 O O . MET A 1 72 ? -6.010 5.933 2.644 1.00 95.38 72 MET A O 1
ATOM 571 N N . MET A 1 73 ? -7.116 4.147 1.837 1.00 95.62 73 MET A N 1
ATOM 572 C CA . MET A 1 73 ? -8.422 4.473 2.381 1.00 95.62 73 MET A CA 1
ATOM 573 C C . MET A 1 73 ? -8.954 3.251 3.115 1.00 95.62 73 MET A C 1
ATOM 575 O O . MET A 1 73 ? -9.012 2.158 2.553 1.00 95.62 73 MET A O 1
ATOM 579 N N . VAL A 1 74 ? -9.327 3.438 4.375 1.00 93.81 74 VAL A N 1
ATOM 580 C CA . VAL A 1 74 ? -9.877 2.386 5.225 1.00 93.81 74 VAL A CA 1
ATOM 581 C C . VAL A 1 74 ? -11.381 2.567 5.297 1.00 93.81 74 VAL A C 1
ATOM 583 O O . VAL A 1 74 ? -11.864 3.618 5.718 1.00 93.81 74 VAL A O 1
ATOM 586 N N . CYS A 1 75 ? -12.113 1.531 4.908 1.00 92.31 75 CYS A N 1
ATOM 587 C CA . CYS A 1 75 ? -13.564 1.486 4.960 1.00 92.31 75 CYS A CA 1
ATOM 588 C C . CYS A 1 75 ? -14.021 0.401 5.933 1.00 92.31 75 CYS A C 1
ATOM 590 O O . CYS A 1 75 ? -13.471 -0.699 5.949 1.00 92.31 75 CYS A O 1
ATOM 592 N N . TYR A 1 76 ? -15.055 0.687 6.715 1.00 90.00 76 TYR A N 1
ATOM 593 C CA . TYR A 1 76 ? -15.739 -0.289 7.550 1.00 90.00 76 TYR A CA 1
ATOM 594 C C . TYR A 1 76 ? -17.228 -0.263 7.247 1.00 90.00 76 TYR A C 1
ATOM 596 O O . TYR A 1 76 ? -17.849 0.793 7.293 1.00 90.00 76 TYR A O 1
ATOM 604 N N . ALA A 1 77 ? -17.799 -1.419 6.908 1.00 88.56 77 ALA A N 1
ATOM 605 C CA . ALA A 1 77 ? -19.203 -1.545 6.516 1.00 88.56 77 ALA A CA 1
ATOM 606 C C . ALA A 1 77 ? -19.616 -0.542 5.410 1.00 88.56 77 ALA A C 1
ATOM 608 O O .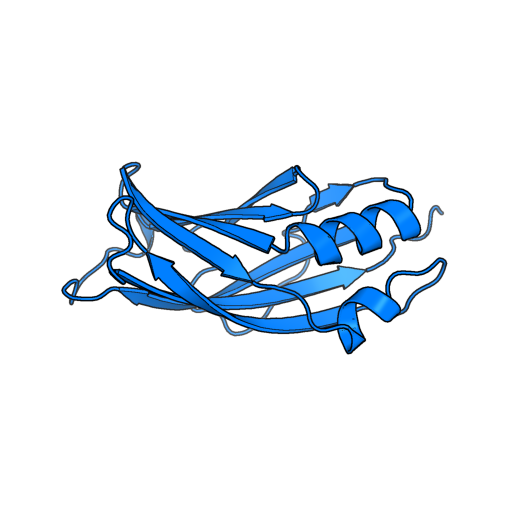 ALA A 1 77 ? -20.712 0.007 5.441 1.00 88.56 77 ALA A O 1
ATOM 609 N N . ALA A 1 78 ? -18.724 -0.328 4.432 1.00 87.25 78 ALA A N 1
ATOM 610 C CA . ALA A 1 78 ? -18.845 0.642 3.334 1.00 87.25 78 ALA A CA 1
ATOM 611 C C . ALA A 1 78 ? -18.799 2.136 3.727 1.00 87.25 78 ALA A C 1
ATOM 613 O O . ALA A 1 78 ? -18.982 2.994 2.864 1.00 87.25 78 ALA A O 1
ATOM 614 N N . GLU A 1 79 ? -18.493 2.465 4.983 1.00 90.00 79 GLU A N 1
ATOM 615 C CA . GLU A 1 79 ? -18.228 3.836 5.426 1.00 90.00 79 GLU A CA 1
ATOM 616 C C . GLU A 1 79 ? -16.725 4.094 5.540 1.00 90.00 79 GLU A C 1
ATOM 618 O O . GLU A 1 79 ? -15.974 3.257 6.042 1.00 90.00 79 GLU A O 1
ATOM 623 N N . ILE A 1 80 ? -16.271 5.265 5.090 1.00 92.31 80 ILE A N 1
ATOM 624 C CA . ILE A 1 80 ? -14.863 5.658 5.195 1.00 92.31 80 ILE A CA 1
ATOM 625 C C . ILE A 1 80 ? -14.550 5.960 6.663 1.00 92.31 80 ILE A C 1
ATOM 627 O O . ILE A 1 80 ? -15.103 6.889 7.249 1.00 92.31 80 ILE A O 1
ATOM 631 N N . LEU A 1 81 ? -13.631 5.191 7.249 1.00 90.94 81 LEU A N 1
ATOM 632 C CA . LEU A 1 81 ? -13.083 5.470 8.576 1.00 90.94 81 LEU A CA 1
ATOM 633 C C . LEU A 1 81 ? -12.012 6.558 8.512 1.00 90.94 81 LEU A C 1
ATOM 635 O O . LEU A 1 81 ? -11.933 7.411 9.397 1.00 90.94 81 LEU A O 1
ATOM 639 N N . GLY A 1 82 ? -11.183 6.518 7.471 1.00 94.38 82 GLY A N 1
ATOM 640 C CA . GLY A 1 82 ? -10.126 7.492 7.255 1.00 94.38 82 GLY A CA 1
ATOM 641 C C . GLY A 1 82 ? -9.152 7.084 6.160 1.00 94.38 82 GLY A C 1
ATOM 642 O O . GLY A 1 82 ? -9.323 6.0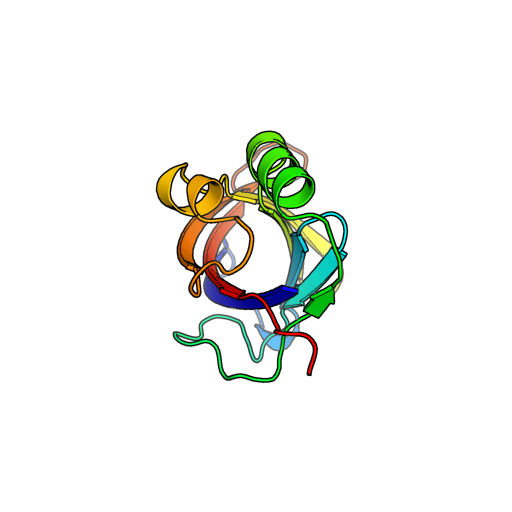59 5.494 1.00 94.38 82 GLY A O 1
ATOM 643 N N . ALA A 1 83 ? -8.110 7.890 5.998 1.00 96.38 83 ALA A N 1
ATOM 644 C CA . ALA A 1 83 ? -7.074 7.709 4.998 1.00 96.38 83 ALA A CA 1
ATOM 645 C C . ALA A 1 83 ? -5.668 7.850 5.594 1.00 96.38 83 ALA A C 1
ATOM 647 O O . ALA A 1 83 ? -5.479 8.401 6.679 1.00 96.38 83 ALA A O 1
ATOM 648 N N . GLY A 1 84 ? -4.680 7.335 4.871 1.00 96.25 84 GLY A N 1
ATOM 649 C CA . GLY A 1 84 ? -3.269 7.424 5.227 1.00 96.25 84 GLY A CA 1
ATOM 650 C C . GLY A 1 84 ? -2.380 7.334 3.993 1.00 96.25 84 GLY A C 1
ATOM 651 O O . GLY A 1 84 ? -2.832 6.951 2.914 1.00 96.25 84 GLY A O 1
ATOM 652 N N . VAL A 1 85 ? -1.110 7.703 4.143 1.00 96.81 85 VAL A N 1
ATOM 653 C CA . VAL A 1 85 ? -0.122 7.647 3.060 1.00 96.81 85 VAL A CA 1
ATOM 654 C C . VAL A 1 85 ? 1.180 7.070 3.592 1.00 96.81 85 VAL A C 1
ATOM 656 O O . VAL A 1 85 ? 1.658 7.479 4.650 1.00 96.81 85 VAL A O 1
ATOM 659 N N . ILE A 1 86 ? 1.767 6.144 2.836 1.00 96.38 86 ILE A N 1
ATOM 660 C CA . ILE A 1 86 ? 3.113 5.622 3.076 1.00 96.38 86 ILE A CA 1
ATOM 661 C C . ILE A 1 86 ? 4.044 6.134 1.984 1.00 96.38 86 ILE A C 1
ATOM 663 O O . ILE A 1 86 ? 3.839 5.873 0.797 1.00 96.38 86 ILE A O 1
ATOM 667 N N . MET A 1 87 ? 5.089 6.849 2.393 1.00 96.06 87 MET A N 1
ATOM 668 C CA . MET A 1 87 ? 6.155 7.286 1.496 1.00 96.06 87 MET A CA 1
ATOM 669 C C . MET A 1 87 ? 7.247 6.225 1.474 1.00 96.06 87 MET A C 1
ATOM 671 O O . MET A 1 87 ? 7.915 6.004 2.482 1.00 96.06 87 MET A O 1
ATOM 675 N N . LEU A 1 88 ? 7.449 5.583 0.322 1.00 94.19 88 LEU A N 1
ATOM 676 C CA . LEU A 1 88 ? 8.502 4.580 0.205 1.00 94.19 88 LEU A CA 1
ATOM 677 C C . LEU A 1 88 ? 9.881 5.231 0.385 1.00 94.19 88 LEU A C 1
ATOM 679 O O . LEU A 1 88 ? 10.161 6.269 -0.223 1.00 94.19 88 LEU A O 1
ATOM 683 N N . PRO A 1 89 ? 10.777 4.628 1.184 1.00 94.94 89 PRO A N 1
ATOM 684 C CA . PRO A 1 89 ? 12.113 5.166 1.363 1.00 94.94 89 PRO A CA 1
ATOM 685 C C . PRO A 1 89 ? 12.902 5.073 0.054 1.00 94.94 89 PRO A C 1
ATOM 687 O O . PRO A 1 89 ? 12.692 4.162 -0.750 1.00 94.94 89 PRO A O 1
ATOM 690 N N . LYS A 1 90 ? 13.893 5.957 -0.125 1.00 94.81 90 LYS A N 1
ATOM 691 C CA . LYS A 1 90 ? 14.744 5.970 -1.331 1.00 94.81 90 LYS A CA 1
ATOM 692 C C . LYS A 1 90 ? 15.395 4.624 -1.634 1.00 94.81 90 LYS A C 1
ATOM 694 O O . LYS A 1 90 ? 15.473 4.230 -2.786 1.00 94.81 90 LYS A O 1
ATOM 699 N N . MET A 1 91 ? 15.764 3.861 -0.602 1.00 94.06 91 MET A N 1
ATOM 700 C CA . MET A 1 91 ? 16.308 2.508 -0.778 1.00 94.06 91 MET A CA 1
ATOM 701 C C . MET A 1 91 ? 15.360 1.550 -1.522 1.00 94.06 91 MET A C 1
ATOM 703 O O . MET A 1 91 ? 15.822 0.555 -2.072 1.00 94.06 91 MET A O 1
ATOM 707 N N . CYS A 1 92 ? 14.053 1.829 -1.529 1.00 95.56 92 CYS A N 1
ATOM 708 C CA . CYS A 1 92 ? 13.061 1.121 -2.329 1.00 95.56 92 CYS A CA 1
ATOM 709 C C . CYS A 1 92 ? 12.895 1.777 -3.704 1.00 95.56 92 CYS A C 1
ATOM 711 O O . CYS A 1 92 ? 13.016 1.089 -4.712 1.00 95.56 92 CYS A O 1
ATOM 713 N N . THR A 1 93 ? 12.658 3.092 -3.771 1.00 96.12 93 THR A N 1
ATOM 714 C CA . THR A 1 93 ? 12.364 3.768 -5.051 1.00 96.12 93 THR A CA 1
ATOM 715 C C . THR A 1 93 ? 13.561 3.779 -6.008 1.00 96.12 93 THR A C 1
ATOM 717 O O . THR A 1 93 ? 13.379 3.579 -7.206 1.00 96.12 93 THR A O 1
ATOM 720 N N . ASP A 1 94 ? 14.793 3.893 -5.499 1.00 95.81 94 ASP A N 1
ATOM 721 C CA . ASP A 1 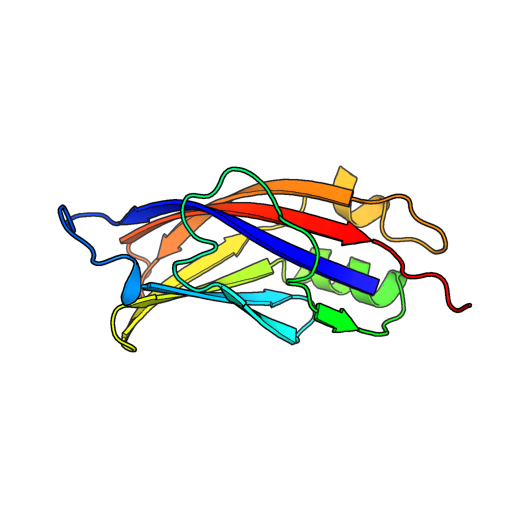94 ? 16.034 3.824 -6.290 1.00 95.81 94 ASP A CA 1
ATOM 722 C C . ASP A 1 94 ? 16.239 2.458 -6.959 1.00 95.81 94 ASP A C 1
ATOM 724 O O . ASP A 1 94 ? 16.959 2.357 -7.953 1.00 95.81 94 ASP A O 1
ATOM 728 N N . ARG A 1 95 ? 15.610 1.401 -6.431 1.00 96.25 95 ARG A N 1
ATOM 729 C CA . ARG A 1 95 ? 15.686 0.045 -6.990 1.00 96.25 95 ARG A CA 1
ATOM 730 C C . ARG A 1 95 ? 14.700 -0.181 -8.132 1.00 96.25 95 ARG A C 1
ATOM 732 O O . ARG A 1 95 ? 14.780 -1.227 -8.764 1.00 96.25 95 ARG A O 1
ATOM 739 N N . ILE A 1 96 ? 13.790 0.758 -8.397 1.00 95.62 96 ILE A N 1
ATOM 740 C CA . ILE A 1 96 ? 12.815 0.657 -9.485 1.00 95.62 96 ILE A CA 1
ATOM 741 C C . ILE A 1 96 ? 13.503 1.026 -10.800 1.00 95.62 96 ILE A C 1
ATOM 743 O O . ILE A 1 96 ? 13.566 2.190 -11.190 1.00 95.62 96 ILE A O 1
ATOM 747 N N . VAL A 1 97 ? 14.057 0.010 -11.456 1.00 94.00 97 VAL A N 1
ATOM 748 C CA . VAL A 1 97 ? 14.793 0.098 -12.725 1.00 94.00 97 VAL A CA 1
ATOM 749 C C . VAL A 1 97 ? 14.482 -1.119 -13.596 1.00 94.00 97 VAL A C 1
ATOM 751 O O . VAL A 1 97 ? 13.950 -2.118 -13.105 1.00 94.00 97 VAL A O 1
ATOM 754 N N . ASP A 1 98 ? 14.840 -1.065 -14.879 1.00 90.38 98 ASP A N 1
ATOM 755 C CA . ASP A 1 98 ? 14.763 -2.232 -15.760 1.00 90.38 98 ASP A CA 1
ATOM 756 C C . ASP A 1 98 ? 15.557 -3.412 -15.187 1.00 90.38 98 ASP A C 1
ATOM 758 O O . ASP A 1 98 ? 16.685 -3.262 -14.712 1.00 90.38 98 ASP A O 1
ATOM 762 N N . GLY A 1 99 ? 14.952 -4.601 -15.211 1.00 88.25 99 GLY A N 1
ATOM 763 C CA . GLY A 1 99 ? 15.563 -5.814 -14.662 1.00 88.25 99 GLY A CA 1
ATOM 764 C C . GLY A 1 99 ? 15.767 -5.799 -13.142 1.00 88.25 99 GLY A C 1
ATOM 765 O O . GLY A 1 99 ? 16.584 -6.572 -12.642 1.00 88.25 99 GLY A O 1
ATOM 766 N N . MET A 1 100 ? 15.067 -4.935 -12.393 1.00 92.56 100 MET A N 1
ATOM 767 C CA . MET A 1 100 ? 15.172 -4.913 -10.933 1.00 92.56 100 MET A CA 1
ATOM 768 C C . MET A 1 100 ? 14.847 -6.270 -10.299 1.00 92.56 100 MET A C 1
ATOM 770 O O . MET A 1 100 ? 13.918 -6.976 -10.699 1.00 92.56 100 MET A O 1
ATOM 774 N N . ASN A 1 101 ? 15.569 -6.577 -9.223 1.00 92.00 101 ASN A N 1
ATOM 775 C CA . ASN A 1 101 ? 15.169 -7.631 -8.301 1.00 92.00 101 ASN A CA 1
ATOM 776 C C . ASN A 1 101 ? 13.905 -7.228 -7.539 1.00 92.00 101 ASN A C 1
ATOM 778 O O . ASN A 1 101 ? 13.625 -6.044 -7.346 1.00 92.00 101 ASN A O 1
ATOM 782 N N . GLU A 1 102 ? 13.212 -8.233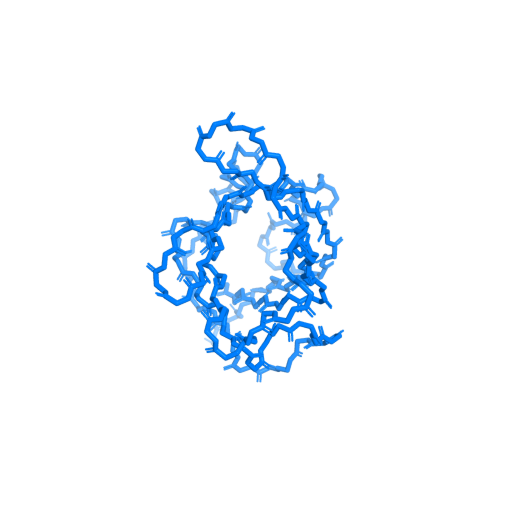 -7.017 1.00 93.69 102 GLU A N 1
ATOM 783 C CA . GLU A 1 102 ? 12.063 -8.064 -6.134 1.00 93.69 102 GLU A CA 1
ATOM 784 C C . GLU A 1 102 ? 12.334 -7.073 -4.990 1.00 93.69 102 GLU A C 1
ATOM 786 O O . GLU A 1 102 ? 13.349 -7.149 -4.287 1.00 93.69 102 GLU A O 1
ATOM 791 N N . ILE A 1 103 ? 11.396 -6.150 -4.789 1.00 95.62 103 ILE A N 1
ATOM 792 C CA . ILE A 1 103 ? 11.364 -5.228 -3.658 1.00 95.62 103 ILE A CA 1
ATOM 793 C C . ILE A 1 103 ? 10.283 -5.720 -2.701 1.00 95.62 103 ILE A C 1
ATOM 795 O O . ILE A 1 103 ? 9.115 -5.765 -3.075 1.00 95.62 103 ILE A O 1
ATOM 799 N N . MET A 1 104 ? 10.672 -6.039 -1.468 1.00 95.38 104 MET A N 1
ATOM 800 C CA . MET A 1 104 ? 9.755 -6.218 -0.344 1.00 95.38 104 MET A CA 1
ATOM 801 C C . MET A 1 104 ? 9.998 -5.113 0.675 1.00 95.38 104 MET A C 1
ATOM 803 O O . MET A 1 104 ? 11.153 -4.825 0.996 1.00 95.38 104 MET A O 1
ATOM 807 N N . HIS A 1 105 ? 8.924 -4.503 1.169 1.00 96.31 105 HIS A N 1
ATOM 808 C CA . HIS A 1 105 ? 9.003 -3.420 2.148 1.00 96.31 105 HIS A CA 1
ATOM 809 C C . HIS A 1 105 ? 7.831 -3.489 3.122 1.00 96.31 105 HIS A C 1
ATOM 811 O O . HIS A 1 105 ? 6.688 -3.661 2.699 1.00 96.31 105 HIS A O 1
ATOM 817 N N . LEU A 1 106 ? 8.135 -3.358 4.411 1.00 96.56 106 LEU A N 1
ATOM 818 C CA . LEU A 1 106 ? 7.162 -3.259 5.494 1.00 96.56 106 LEU A CA 1
ATOM 819 C C . LEU A 1 106 ? 7.181 -1.820 6.001 1.00 96.56 106 LEU A C 1
ATOM 821 O O . LEU A 1 106 ? 8.247 -1.308 6.346 1.00 96.56 106 LEU A O 1
ATOM 825 N N . ASP A 1 107 ? 6.018 -1.186 6.054 1.00 96.62 107 ASP A N 1
ATOM 826 C CA . ASP A 1 107 ? 5.892 0.166 6.589 1.00 96.62 107 ASP A CA 1
ATOM 827 C C . ASP A 1 107 ? 4.541 0.382 7.259 1.00 96.62 107 ASP A C 1
ATOM 829 O O . ASP A 1 107 ? 3.611 -0.405 7.085 1.00 96.62 107 ASP A O 1
ATOM 833 N N . SER A 1 108 ? 4.423 1.477 8.002 1.00 96.19 108 SER A N 1
ATOM 834 C CA . SER A 1 108 ? 3.197 1.824 8.709 1.00 96.19 108 SER A CA 1
ATOM 835 C C . SER A 1 108 ? 2.881 3.309 8.630 1.00 96.19 108 SER A C 1
ATOM 837 O O . SER A 1 108 ? 3.770 4.153 8.528 1.00 96.19 108 SER A O 1
ATOM 839 N N . CYS A 1 109 ? 1.599 3.647 8.731 1.00 96.12 109 CYS A N 1
ATOM 840 C CA . CYS A 1 109 ? 1.174 5.027 8.919 1.00 96.12 109 CYS A CA 1
ATOM 841 C C . CYS A 1 109 ? -0.019 5.123 9.875 1.00 96.12 109 CYS A C 1
ATOM 843 O O . CYS A 1 109 ? -0.682 4.134 10.201 1.00 96.12 109 CYS A O 1
ATOM 845 N N . GLN A 1 110 ? -0.292 6.342 10.338 1.00 95.81 110 GLN A N 1
ATOM 846 C CA . GLN A 1 110 ? -1.551 6.648 11.012 1.00 95.81 110 GLN A CA 1
ATOM 847 C C . GLN A 1 110 ? -2.667 6.798 9.976 1.00 95.81 110 GLN A C 1
ATOM 849 O O . GLN A 1 110 ? -2.427 7.241 8.853 1.00 95.81 110 GLN A O 1
ATOM 854 N N . ILE A 1 111 ? -3.878 6.431 10.378 1.00 95.38 111 ILE A N 1
ATOM 855 C CA . ILE A 1 111 ? -5.105 6.681 9.631 1.00 95.38 111 ILE A CA 1
ATOM 856 C C . ILE A 1 111 ? -5.806 7.867 10.275 1.00 95.38 111 ILE A C 1
ATOM 858 O O . ILE A 1 111 ? -6.056 7.866 11.485 1.00 95.38 111 ILE A O 1
ATOM 862 N N . GLU A 1 112 ? -6.137 8.861 9.465 1.00 95.50 112 GLU A N 1
ATOM 863 C CA . GLU A 1 112 ? -6.801 10.088 9.884 1.00 95.50 112 GLU A CA 1
ATOM 864 C C . GLU A 1 112 ? -8.164 10.209 9.206 1.00 95.50 112 GLU A C 1
ATOM 866 O O . GLU A 1 112 ? -8.330 9.838 8.045 1.00 95.50 112 GLU A O 1
ATOM 871 N N . ASN A 1 113 ? -9.160 10.708 9.935 1.00 93.25 113 ASN A N 1
ATOM 872 C CA . ASN A 1 113 ? -10.445 11.065 9.336 1.00 93.25 113 ASN A CA 1
ATOM 873 C C . ASN A 1 113 ? -10.358 12.414 8.597 1.00 93.25 113 ASN A C 1
ATOM 875 O O . ASN A 1 113 ? -9.349 13.112 8.679 1.00 93.25 113 ASN A O 1
ATOM 879 N N . ASP A 1 114 ? -11.449 12.840 7.960 1.00 91.25 114 ASP A N 1
ATOM 880 C CA . ASP A 1 114 ? -11.510 14.104 7.202 1.00 91.25 114 ASP A CA 1
ATOM 881 C C . ASP A 1 114 ? -11.194 15.365 8.032 1.00 91.25 114 ASP A C 1
ATOM 883 O O . ASP A 1 114 ? -10.869 16.416 7.483 1.00 91.25 114 ASP A O 1
ATOM 887 N N . ALA A 1 115 ? -11.276 15.280 9.364 1.00 92.56 115 ALA A N 1
ATOM 888 C CA . ALA A 1 115 ? -10.909 16.361 10.277 1.00 92.56 115 ALA A CA 1
ATOM 889 C C . ALA A 1 115 ? -9.422 16.331 10.695 1.00 92.56 115 ALA A C 1
ATOM 891 O O . ALA A 1 115 ? -9.023 17.112 11.561 1.00 92.56 115 ALA A O 1
ATOM 892 N N . GLY A 1 116 ? -8.614 15.419 10.142 1.00 91.88 116 GLY A N 1
ATOM 893 C CA . GLY A 1 116 ? -7.204 15.218 10.496 1.00 91.88 116 GLY A CA 1
ATOM 894 C C . GLY A 1 116 ? -6.997 14.569 11.868 1.00 91.88 116 GLY A C 1
ATOM 895 O O . GLY A 1 116 ? -5.926 14.678 12.462 1.00 91.88 116 GLY A O 1
ATOM 896 N N . LYS A 1 117 ? -8.030 13.937 12.442 1.00 92.50 117 LYS A N 1
ATOM 897 C CA . LYS A 1 117 ? -7.917 13.270 13.744 1.00 92.50 117 LYS A CA 1
ATOM 898 C C . LYS A 1 117 ? -7.470 11.820 13.539 1.00 92.50 117 LYS A C 1
ATOM 900 O O . LYS A 1 117 ? -8.132 11.104 12.787 1.00 92.50 117 LYS A O 1
ATOM 905 N N . PRO A 1 118 ? -6.447 11.334 14.268 1.00 92.75 118 PRO A N 1
ATOM 906 C CA . PRO A 1 118 ? -6.005 9.950 14.158 1.00 92.75 118 PRO A CA 1
ATOM 907 C C . PRO A 1 118 ? -7.072 8.997 14.707 1.00 92.75 118 PRO A C 1
ATOM 909 O O . PRO A 1 118 ? -7.405 9.051 15.899 1.00 92.75 118 PRO A O 1
ATOM 912 N N . VAL A 1 119 ? -7.572 8.115 13.844 1.00 91.94 119 VAL A N 1
ATOM 913 C CA . VAL A 1 119 ? -8.592 7.093 14.133 1.00 91.94 119 VAL A CA 1
ATOM 914 C C . VAL A 1 119 ? -8.016 5.682 14.200 1.00 91.94 119 VAL A C 1
ATOM 916 O O . VAL A 1 119 ? -8.680 4.783 14.705 1.00 91.94 119 VAL A O 1
ATOM 919 N N . GLY A 1 120 ? -6.775 5.482 13.760 1.00 92.31 120 GLY A N 1
ATOM 920 C CA . GLY A 1 120 ? -6.124 4.180 13.787 1.00 92.31 120 GLY A CA 1
ATOM 921 C C . GLY A 1 120 ? -4.705 4.208 13.238 1.00 92.31 120 GLY A C 1
ATOM 922 O O . GLY A 1 120 ? -4.166 5.272 12.933 1.00 92.31 120 GLY A O 1
ATOM 923 N N . SER A 1 121 ? -4.116 3.032 13.101 1.00 94.12 121 SER A N 1
ATOM 924 C CA . SER A 1 121 ? -2.844 2.791 12.432 1.00 94.12 121 SER A CA 1
ATOM 925 C C . SER A 1 121 ? -2.948 1.558 11.546 1.00 94.12 121 SER A C 1
ATOM 927 O O . SER A 1 121 ? -3.731 0.638 11.796 1.00 94.12 121 SER A O 1
ATOM 929 N N . ILE A 1 122 ? -2.147 1.557 10.489 1.00 94.75 122 ILE A N 1
ATOM 930 C CA . ILE A 1 122 ? -2.036 0.440 9.564 1.00 94.75 122 ILE A CA 1
ATOM 931 C C . ILE A 1 122 ? -0.564 0.148 9.306 1.00 94.75 122 ILE A C 1
ATOM 933 O O . ILE A 1 122 ? 0.233 1.072 9.154 1.00 94.75 122 ILE A O 1
ATOM 937 N N . GLU A 1 123 ? -0.214 -1.129 9.262 1.00 96.00 123 GLU A N 1
ATOM 938 C CA . GLU A 1 123 ? 1.064 -1.643 8.789 1.00 96.00 123 GLU A CA 1
ATOM 939 C C . GLU A 1 123 ? 0.799 -2.500 7.551 1.00 96.00 123 GLU A C 1
ATOM 941 O O . GLU A 1 123 ? -0.084 -3.366 7.562 1.00 96.00 123 GLU A O 1
ATOM 946 N N . ILE A 1 124 ? 1.531 -2.229 6.472 1.00 95.31 124 ILE A N 1
ATOM 947 C CA . ILE A 1 124 ? 1.417 -2.955 5.212 1.00 95.31 124 ILE A CA 1
ATOM 948 C C . ILE A 1 124 ? 2.756 -3.579 4.844 1.00 95.31 124 ILE A C 1
ATOM 950 O O . ILE A 1 124 ? 3.805 -2.937 4.926 1.00 95.31 124 ILE A O 1
ATOM 954 N N . LEU A 1 125 ? 2.699 -4.822 4.379 1.00 95.69 125 LEU A N 1
ATOM 955 C CA . LEU A 1 125 ? 3.793 -5.472 3.674 1.00 95.69 125 LEU A CA 1
ATOM 956 C C . LEU A 1 125 ? 3.476 -5.416 2.185 1.00 95.69 125 LEU A C 1
ATOM 958 O O . LEU A 1 125 ? 2.442 -5.928 1.751 1.00 95.69 125 LEU A O 1
ATOM 962 N N . ILE A 1 126 ? 4.370 -4.812 1.409 1.00 95.06 126 ILE A N 1
ATOM 963 C CA . ILE A 1 126 ? 4.262 -4.760 -0.047 1.00 95.06 126 ILE A CA 1
ATOM 964 C C . ILE A 1 126 ? 5.348 -5.592 -0.712 1.00 95.06 126 ILE A C 1
ATOM 966 O O . ILE A 1 126 ? 6.451 -5.759 -0.184 1.00 95.06 126 ILE A O 1
ATOM 970 N N . ARG A 1 127 ? 5.042 -6.034 -1.926 1.00 95.12 127 ARG A N 1
ATOM 971 C CA . ARG A 1 127 ? 5.967 -6.698 -2.831 1.00 95.12 127 ARG A CA 1
ATOM 972 C C . ARG A 1 127 ? 5.792 -6.138 -4.234 1.00 95.12 127 ARG A C 1
ATOM 974 O O . ARG A 1 127 ? 4.684 -6.102 -4.762 1.00 95.12 127 ARG A O 1
ATOM 981 N N . LEU A 1 128 ? 6.892 -5.714 -4.843 1.00 95.19 128 LEU A N 1
ATOM 982 C CA . LEU A 1 128 ? 6.942 -5.237 -6.219 1.00 95.19 128 LEU A CA 1
ATOM 983 C C . LEU A 1 128 ? 7.996 -6.032 -6.988 1.00 95.19 128 LEU A C 1
ATOM 985 O O . LEU A 1 128 ? 9.157 -6.098 -6.585 1.00 95.19 128 LEU A O 1
ATOM 989 N N . MET A 1 129 ? 7.603 -6.599 -8.123 1.00 93.38 129 MET A N 1
ATOM 990 C CA . MET A 1 129 ? 8.511 -7.329 -9.007 1.00 93.38 129 MET A CA 1
ATOM 991 C C . MET A 1 129 ? 8.233 -7.022 -10.476 1.00 93.38 129 MET A C 1
ATOM 993 O O . MET A 1 129 ? 7.116 -6.673 -10.870 1.00 93.38 129 MET A O 1
ATOM 997 N N . ILE A 1 130 ? 9.259 -7.168 -11.310 1.00 91.12 130 ILE A N 1
ATOM 998 C CA . ILE A 1 130 ? 9.088 -7.183 -12.760 1.00 91.12 130 ILE A CA 1
ATOM 999 C C . ILE A 1 130 ? 8.629 -8.584 -13.159 1.00 91.12 130 ILE A C 1
ATOM 1001 O O . ILE A 1 130 ? 9.229 -9.584 -12.770 1.00 91.12 130 ILE A O 1
ATOM 1005 N N . LYS A 1 131 ? 7.550 -8.649 -13.940 1.00 84.38 131 LYS A N 1
ATOM 1006 C CA . LYS A 1 131 ? 7.258 -9.834 -14.741 1.00 84.38 131 LYS A CA 1
ATOM 1007 C C . LYS A 1 131 ? 8.081 -9.679 -16.010 1.00 84.38 131 LYS A C 1
ATOM 1009 O O . LYS A 1 131 ? 7.957 -8.648 -16.664 1.00 84.38 131 LYS A O 1
ATOM 1014 N N . CYS A 1 132 ? 8.972 -10.627 -16.280 1.00 67.94 132 CYS A N 1
ATOM 1015 C CA . CYS A 1 132 ? 9.585 -10.696 -17.600 1.00 67.94 132 CYS A CA 1
ATOM 1016 C C . CYS A 1 132 ? 8.461 -10.984 -18.597 1.00 67.94 132 CYS A C 1
ATOM 1018 O O . CYS A 1 132 ? 7.601 -11.819 -18.305 1.00 67.94 132 CYS A O 1
ATOM 1020 N N . ASP A 1 133 ? 8.462 -10.284 -19.727 1.00 58.00 133 ASP A N 1
ATOM 1021 C CA . ASP A 1 133 ? 7.752 -10.781 -20.898 1.00 58.00 133 ASP A CA 1
ATOM 1022 C C . ASP A 1 133 ? 8.439 -12.103 -21.288 1.00 58.00 133 ASP A C 1
ATOM 1024 O O . ASP A 1 133 ? 9.672 -12.179 -21.267 1.00 58.00 133 ASP A O 1
ATOM 1028 N N . GLU A 1 134 ? 7.655 -13.159 -21.522 1.00 41.00 134 GLU A N 1
ATOM 1029 C CA . GLU A 1 134 ? 8.168 -14.422 -22.080 1.00 41.00 134 GLU A CA 1
ATOM 1030 C C . GLU A 1 134 ? 8.884 -14.205 -23.421 1.00 41.00 134 GLU A C 1
ATOM 1032 O O . GLU A 1 134 ? 8.402 -13.381 -24.236 1.00 41.00 134 GLU A O 1
#

Sequence (134 aa):
FLFEAVVTRFEAKNVEELDLRLLEVTLLFNNISVSITAGRINVNEIVSGFGIDFVVDPISLRSKLEEQGIQMMVCYAAEILGAGVIMLPKMCTDRIVDGMNEIMHLDSCQIENDAGKPVGSIEILIRLMIKCDE

Organism: Drosophila busckii (NCBI:txid30019)